Protein AF-M4NGD6-F1 (afdb_monomer)

Radius of gyration: 29.2 Å; Cα contacts (8 Å, |Δi|>4): 34; chains: 1; bounding box: 56×70×78 Å

pLDDT: mean 87.54, std 15.11, range [42.97, 98.25]

Sequence (164 aa):
MSQNLVDIDLNTDVLAAIDNALTALETGLASLIALTPDQRHELTKMGDKSEAFCRQAGHVFGDNPGLLPGNFDLAGYQRDLATLDALRPRLVRMGKLHQRGVDTEMAIGSDLMTNALEGYAVFKVAGRGQGLDDARKALSAHFARGSRTPTQPTGPAPSGPPTA

Secondary structure (DSSP, 8-state):
-----------HHHHHHHHHHHHHHHHHTTT-----HHHHHHSPP--HHHHHHHHHHHHHHHH-GGGS-TT--HHHHHHHHHHHHHHHHHHHHHHHHHHHHHHHHHHHHHHHHHHHHHHHHHHHHHTTTTT-HHHHHHHHHHHHTT--------PPPPPPPPP-

Solvent-accessible surface area (backbone atoms only — not comparable to full-atom values): 10204 Å² total; per-residue (Å²): 128,86,54,79,81,66,90,82,85,83,47,72,69,58,49,53,53,50,52,55,51,49,53,51,49,51,64,76,47,65,86,66,82,84,76,52,75,67,56,60,67,72,49,87,81,73,53,75,72,53,44,57,49,50,55,53,47,55,51,53,45,67,78,40,57,89,80,52,62,93,84,62,60,62,67,57,55,53,49,50,55,53,48,51,64,64,47,48,66,53,54,54,52,52,51,55,52,50,50,53,49,55,55,49,53,52,37,46,52,49,22,53,50,49,40,50,52,55,50,46,56,51,46,65,63,70,38,62,93,67,84,40,61,66,63,51,48,61,62,50,54,67,65,68,69,71,75,71,73,80,77,74,81,81,74,83,80,82,80,80,83,85,83,131

Mean predicted aligned error: 10.19 Å

Structure (mmCIF, N/CA/C/O backbone):
data_AF-M4NGD6-F1
#
_entry.id   AF-M4NGD6-F1
#
loop_
_atom_site.group_PDB
_atom_site.id
_atom_site.type_symbol
_atom_site.label_atom_id
_atom_site.label_alt_id
_atom_site.label_comp_id
_atom_site.label_asym_id
_atom_site.label_entity_id
_atom_site.label_seq_id
_atom_site.pdbx_PDB_ins_code
_atom_site.Cartn_x
_atom_site.Cartn_y
_atom_site.Cartn_z
_atom_site.occupancy
_atom_site.B_iso_or_equiv
_atom_site.auth_seq_id
_atom_site.auth_comp_id
_atom_site.auth_asym_id
_atom_site.auth_atom_id
_atom_site.pdbx_PDB_model_num
ATOM 1 N N . MET A 1 1 ? -32.013 -5.898 18.804 1.00 58.16 1 MET A N 1
ATOM 2 C CA . MET A 1 1 ? -31.367 -7.195 18.510 1.00 58.16 1 MET A CA 1
ATOM 3 C C . MET A 1 1 ? -29.904 -6.846 18.434 1.00 58.16 1 MET A C 1
ATOM 5 O O . MET A 1 1 ? -29.554 -6.104 17.524 1.00 58.16 1 MET A O 1
ATOM 9 N N . SER A 1 2 ? -29.100 -7.299 19.396 1.00 66.62 2 SER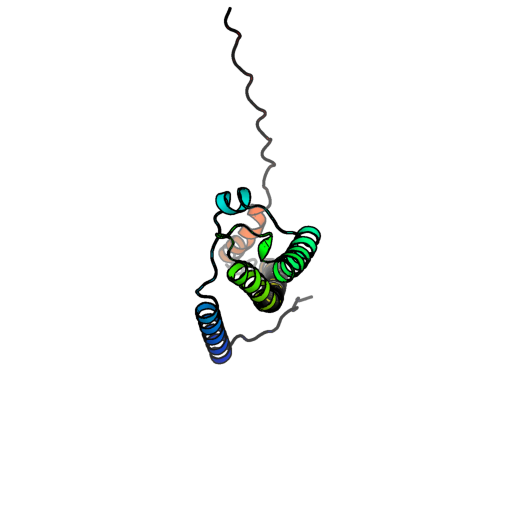 A N 1
ATOM 10 C CA . SER A 1 2 ? -27.677 -6.958 19.455 1.00 66.62 2 SER A CA 1
ATOM 11 C C . SER A 1 2 ? -26.992 -7.368 18.153 1.00 66.62 2 SER A C 1
ATOM 13 O O . SER A 1 2 ? -27.138 -8.513 17.715 1.00 66.62 2 SER A O 1
ATOM 15 N N . GLN A 1 3 ? -26.295 -6.427 17.525 1.00 80.25 3 GLN A N 1
ATOM 16 C CA . GLN A 1 3 ? -25.589 -6.658 16.270 1.00 80.25 3 GLN A CA 1
ATOM 17 C C . GLN A 1 3 ? -24.184 -7.195 16.571 1.00 80.25 3 GLN A C 1
ATOM 19 O O . GLN A 1 3 ? -23.509 -6.694 17.472 1.00 80.25 3 GLN A O 1
ATOM 24 N N . ASN A 1 4 ? -23.787 -8.244 15.851 1.00 82.31 4 ASN A N 1
ATOM 25 C CA . ASN A 1 4 ? -22.444 -8.815 15.890 1.00 82.31 4 ASN A CA 1
ATOM 26 C C . ASN A 1 4 ? -22.096 -9.381 14.503 1.00 82.31 4 ASN A C 1
ATOM 28 O O . ASN A 1 4 ? -22.473 -10.506 14.169 1.00 82.31 4 ASN A O 1
ATOM 32 N N . LEU A 1 5 ? -21.476 -8.557 13.667 1.00 77.12 5 LEU A N 1
ATOM 33 C CA . LEU A 1 5 ? -21.038 -8.858 12.309 1.00 77.12 5 LEU A CA 1
ATOM 34 C C . LEU A 1 5 ? -19.613 -9.424 12.281 1.00 77.12 5 LEU A C 1
ATOM 36 O O . LEU A 1 5 ? -19.293 -10.176 11.359 1.00 77.12 5 LEU A O 1
ATOM 40 N N . VAL A 1 6 ? -18.763 -9.069 13.252 1.00 84.44 6 VAL A N 1
ATOM 41 C CA . VAL A 1 6 ? -17.352 -9.477 13.306 1.00 84.44 6 VAL A CA 1
ATOM 42 C C . VAL A 1 6 ? -16.957 -9.957 14.701 1.00 84.44 6 VAL A C 1
ATOM 44 O O . VAL A 1 6 ? -17.055 -9.221 15.675 1.00 84.44 6 VAL A O 1
ATOM 47 N N . ASP A 1 7 ? -16.385 -11.160 14.757 1.00 83.00 7 ASP A N 1
ATOM 48 C CA . ASP A 1 7 ? -15.756 -11.733 15.950 1.00 83.00 7 ASP A CA 1
ATOM 49 C C . ASP A 1 7 ? -14.355 -12.243 15.571 1.00 83.00 7 ASP A C 1
ATOM 51 O O . ASP A 1 7 ? -14.192 -13.341 15.033 1.00 83.00 7 ASP A O 1
ATOM 55 N N . ILE A 1 8 ? -13.348 -11.375 15.717 1.00 88.00 8 ILE A N 1
ATOM 56 C CA . ILE A 1 8 ? -11.949 -11.634 15.346 1.00 88.00 8 ILE A CA 1
ATOM 57 C C . ILE A 1 8 ? -11.057 -11.322 16.545 1.00 88.00 8 ILE A C 1
ATOM 59 O O . ILE A 1 8 ? -11.123 -10.226 17.100 1.00 88.00 8 ILE A O 1
ATOM 63 N N . ASP A 1 9 ? -10.164 -12.255 16.872 1.00 87.50 9 ASP A N 1
ATOM 64 C CA . ASP A 1 9 ? -9.105 -12.062 17.861 1.00 87.50 9 ASP A CA 1
ATOM 65 C C . ASP A 1 9 ? -7.748 -11.853 17.169 1.00 87.50 9 ASP A C 1
ATOM 67 O O . ASP A 1 9 ? -7.213 -12.751 16.511 1.00 87.50 9 ASP A O 1
ATOM 71 N N . LEU A 1 10 ? -7.194 -10.647 17.310 1.00 90.44 10 LEU A N 1
ATOM 72 C CA . LEU A 1 10 ? -5.843 -10.298 16.870 1.00 90.44 10 LEU A CA 1
ATOM 73 C C . LEU A 1 10 ? -4.883 -10.407 18.057 1.00 90.44 10 LEU A C 1
ATOM 75 O O . LEU A 1 10 ? -4.456 -9.403 18.627 1.00 90.44 10 LEU A O 1
ATOM 79 N N . ASN A 1 11 ? -4.558 -11.640 18.438 1.00 94.44 11 ASN A N 1
ATOM 80 C CA . ASN A 1 11 ? -3.621 -11.890 19.527 1.00 94.44 11 ASN A CA 1
ATOM 81 C C . ASN A 1 11 ? -2.175 -11.477 19.173 1.00 94.44 11 ASN A C 1
ATOM 83 O O . ASN A 1 11 ? -1.836 -11.197 18.019 1.00 94.44 11 ASN A O 1
ATOM 87 N N . THR A 1 12 ? -1.304 -11.469 20.186 1.00 95.56 12 THR A N 1
ATOM 88 C CA . THR A 1 12 ? 0.094 -11.021 20.075 1.00 95.56 12 THR A CA 1
ATOM 89 C C . THR A 1 12 ? 0.877 -11.741 18.975 1.00 95.56 12 THR A C 1
ATOM 91 O O . THR A 1 12 ? 1.630 -11.096 18.248 1.00 95.56 12 THR A O 1
ATOM 94 N N . ASP A 1 13 ? 0.689 -13.054 18.818 1.00 95.81 13 ASP A N 1
ATOM 95 C CA . ASP A 1 13 ? 1.428 -13.849 17.829 1.00 95.81 13 ASP A CA 1
ATOM 96 C C . ASP A 1 13 ? 0.995 -13.499 16.398 1.00 95.81 13 ASP A C 1
ATOM 98 O O . ASP A 1 13 ? 1.832 -13.372 15.501 1.00 95.81 13 ASP A O 1
ATOM 102 N N . VAL A 1 14 ? -0.310 -13.291 16.185 1.00 95.25 14 VAL A N 1
ATOM 103 C CA . VAL A 1 14 ? -0.861 -12.856 14.893 1.00 95.25 14 VAL A CA 1
ATOM 104 C C . VAL A 1 14 ? -0.342 -11.468 14.527 1.00 95.25 14 VAL A C 1
ATOM 106 O O . VAL A 1 14 ? 0.105 -11.266 13.398 1.00 95.25 14 VAL A O 1
ATOM 109 N N . LEU A 1 15 ? -0.359 -10.527 15.473 1.00 97.19 15 LEU A N 1
ATOM 110 C CA . LEU A 1 15 ? 0.141 -9.168 15.253 1.00 97.19 15 LEU A CA 1
ATOM 111 C C . LEU A 1 15 ? 1.636 -9.168 14.914 1.00 97.19 15 LEU A C 1
ATOM 113 O O . LEU A 1 15 ? 2.032 -8.593 13.903 1.00 97.19 15 LEU A O 1
ATOM 117 N N . ALA A 1 16 ? 2.451 -9.909 15.668 1.00 97.81 16 ALA A N 1
ATOM 118 C CA . ALA A 1 16 ? 3.881 -10.026 15.393 1.00 97.81 16 ALA A CA 1
ATOM 119 C C . ALA A 1 16 ? 4.167 -10.637 14.008 1.00 97.81 16 ALA A C 1
ATOM 121 O O . ALA A 1 16 ? 5.084 -10.209 13.304 1.00 97.81 16 ALA A O 1
ATOM 122 N N . ALA A 1 17 ? 3.383 -11.633 13.581 1.00 97.38 17 ALA A N 1
ATOM 123 C CA . ALA A 1 17 ? 3.512 -12.214 12.247 1.00 97.38 17 ALA A CA 1
ATOM 124 C C . ALA A 1 17 ? 3.145 -11.217 11.133 1.00 97.38 17 ALA A C 1
ATOM 126 O O . ALA A 1 17 ? 3.812 -11.188 10.095 1.00 97.38 17 ALA A O 1
ATOM 127 N N . ILE A 1 18 ? 2.113 -10.393 11.346 1.00 96.81 18 ILE A N 1
ATOM 128 C CA . ILE A 1 18 ? 1.710 -9.336 10.412 1.00 96.81 18 ILE A CA 1
ATOM 129 C C . ILE A 1 18 ? 2.813 -8.282 10.293 1.00 96.81 18 ILE A C 1
ATOM 131 O O . ILE A 1 18 ? 3.219 -7.974 9.174 1.00 96.81 18 ILE A O 1
ATOM 135 N N . ASP A 1 19 ? 3.344 -7.790 11.411 1.00 98.06 19 ASP A N 1
ATOM 136 C CA . ASP A 1 19 ? 4.391 -6.763 11.415 1.00 98.06 19 ASP A CA 1
ATOM 137 C C . ASP A 1 19 ? 5.656 -7.244 10.695 1.00 98.06 19 ASP A C 1
ATOM 139 O O . ASP A 1 19 ? 6.189 -6.550 9.829 1.00 98.06 19 ASP A O 1
ATOM 143 N N . ASN A 1 20 ? 6.079 -8.487 10.942 1.00 98.25 20 ASN A N 1
ATOM 144 C CA . ASN A 1 20 ? 7.203 -9.090 10.224 1.00 98.25 20 ASN A CA 1
ATOM 145 C C . ASN A 1 20 ? 6.953 -9.176 8.708 1.00 98.25 20 ASN A C 1
ATOM 147 O O . ASN A 1 20 ? 7.859 -8.931 7.905 1.00 98.25 20 ASN A O 1
ATOM 151 N N . ALA A 1 21 ? 5.727 -9.514 8.293 1.00 97.69 21 ALA A N 1
ATOM 152 C CA . ALA A 1 21 ? 5.362 -9.550 6.880 1.00 97.69 21 ALA A CA 1
ATOM 153 C C . ALA A 1 21 ? 5.349 -8.146 6.253 1.00 97.69 21 ALA A C 1
ATOM 155 O O . ALA A 1 21 ? 5.787 -7.991 5.111 1.00 97.69 21 ALA A O 1
ATOM 156 N N . LEU A 1 22 ? 4.895 -7.128 6.989 1.00 97.69 22 LEU A N 1
ATOM 157 C CA . LEU A 1 22 ? 4.934 -5.731 6.555 1.00 97.69 22 LEU A CA 1
ATOM 158 C C . LEU A 1 22 ? 6.377 -5.250 6.377 1.00 97.69 22 LEU A C 1
ATOM 160 O O . LEU A 1 22 ? 6.712 -4.765 5.300 1.00 97.69 22 LEU A O 1
ATOM 164 N N . THR A 1 23 ? 7.262 -5.499 7.343 1.00 98.25 23 THR A N 1
ATOM 165 C CA . THR A 1 23 ? 8.690 -5.158 7.225 1.00 98.25 23 THR A CA 1
ATOM 166 C C . THR A 1 23 ? 9.352 -5.838 6.021 1.00 98.25 23 THR A C 1
ATOM 168 O O . THR A 1 23 ? 10.146 -5.225 5.299 1.00 98.25 23 THR A O 1
ATOM 171 N N . ALA A 1 24 ? 9.018 -7.104 5.753 1.00 98.00 24 ALA A N 1
ATOM 172 C CA . ALA A 1 24 ? 9.518 -7.804 4.573 1.00 98.00 24 ALA A CA 1
ATOM 173 C C . ALA A 1 24 ? 9.012 -7.171 3.261 1.00 98.00 24 ALA A C 1
ATOM 175 O O . ALA A 1 24 ? 9.779 -7.054 2.301 1.00 98.00 24 ALA A O 1
ATOM 176 N N . LEU A 1 25 ? 7.746 -6.735 3.215 1.00 97.25 25 LEU A N 1
ATOM 177 C CA . LEU A 1 25 ? 7.179 -6.025 2.064 1.00 97.25 25 LEU A CA 1
ATOM 178 C C . LEU A 1 25 ? 7.846 -4.663 1.855 1.00 97.25 25 LEU A C 1
ATOM 180 O O . LEU A 1 25 ? 8.229 -4.354 0.730 1.00 97.25 25 LEU A O 1
ATOM 184 N N . GLU A 1 26 ? 8.027 -3.881 2.917 1.00 96.69 26 GLU A N 1
ATOM 185 C CA . GLU A 1 26 ? 8.702 -2.578 2.879 1.00 96.69 26 GLU A CA 1
ATOM 186 C C . GLU A 1 26 ? 10.135 -2.711 2.360 1.00 96.69 26 GLU A C 1
ATOM 188 O O . GLU A 1 26 ? 10.549 -1.974 1.466 1.00 96.69 26 GLU A O 1
ATOM 193 N N . THR A 1 27 ? 10.863 -3.718 2.844 1.00 97.75 27 THR A N 1
ATOM 194 C CA . THR A 1 27 ? 12.227 -4.013 2.389 1.00 97.75 27 THR A CA 1
ATOM 195 C C . THR A 1 27 ? 12.249 -4.403 0.908 1.00 97.75 27 THR A C 1
ATOM 197 O O . THR A 1 27 ? 13.063 -3.895 0.138 1.00 97.75 27 THR A O 1
ATOM 200 N N . GLY A 1 28 ? 11.339 -5.285 0.480 1.00 96.06 28 GLY A N 1
ATOM 201 C CA . GLY A 1 28 ? 11.259 -5.746 -0.910 1.00 96.06 28 GLY A CA 1
ATOM 202 C C . GLY A 1 28 ? 10.785 -4.678 -1.903 1.00 96.06 28 GLY A C 1
ATOM 203 O O . GLY A 1 28 ? 11.029 -4.808 -3.101 1.00 96.06 28 GLY A O 1
ATOM 204 N N . LEU A 1 29 ? 10.118 -3.630 -1.417 1.00 95.94 29 LEU A N 1
ATOM 205 C CA . LEU A 1 29 ? 9.553 -2.541 -2.216 1.00 95.94 29 LEU A CA 1
ATOM 206 C C . LEU A 1 29 ? 10.269 -1.202 -1.989 1.00 95.94 29 LEU A C 1
ATOM 208 O O . LEU A 1 29 ? 9.770 -0.163 -2.416 1.00 95.94 29 LEU A O 1
ATOM 212 N N . ALA A 1 30 ? 11.456 -1.216 -1.377 1.00 96.19 30 ALA A N 1
ATOM 213 C CA . ALA A 1 30 ? 12.207 -0.011 -1.028 1.00 96.19 30 ALA A CA 1
ATOM 214 C C . ALA A 1 30 ? 12.570 0.883 -2.234 1.00 96.19 30 ALA A C 1
ATOM 216 O O . ALA A 1 30 ? 12.843 2.067 -2.062 1.00 96.19 30 ALA A O 1
ATOM 217 N N . SER A 1 31 ? 12.576 0.336 -3.455 1.00 95.25 31 SER A N 1
ATOM 218 C CA . SER A 1 31 ? 12.835 1.082 -4.694 1.00 95.25 31 SER A CA 1
ATOM 219 C C . SER A 1 31 ? 11.602 1.771 -5.289 1.00 95.25 31 SER A C 1
ATOM 221 O O . SER A 1 31 ? 11.733 2.489 -6.283 1.00 95.25 31 SER A O 1
ATOM 223 N N . LEU A 1 32 ? 10.405 1.558 -4.730 1.00 95.56 32 LEU A N 1
ATOM 224 C CA . LEU A 1 32 ? 9.207 2.254 -5.187 1.00 95.56 32 LEU A CA 1
ATOM 225 C C . LEU A 1 32 ? 9.295 3.749 -4.871 1.00 95.56 32 LEU A C 1
ATOM 227 O O . LEU A 1 32 ? 9.820 4.166 -3.842 1.00 95.56 32 LEU A O 1
ATOM 231 N N . ILE A 1 33 ? 8.729 4.562 -5.759 1.00 95.69 33 ILE A N 1
ATOM 232 C CA . ILE A 1 33 ? 8.734 6.019 -5.629 1.00 95.69 33 ILE A CA 1
ATOM 233 C C . ILE A 1 33 ? 7.382 6.541 -5.139 1.00 95.69 33 ILE A C 1
ATOM 235 O O . ILE A 1 33 ? 6.325 6.003 -5.477 1.00 95.69 33 ILE A O 1
ATOM 239 N N . ALA A 1 34 ? 7.415 7.644 -4.394 1.00 95.06 34 ALA A N 1
ATOM 240 C CA . ALA A 1 34 ? 6.232 8.399 -4.007 1.00 95.06 34 ALA A CA 1
ATOM 241 C C . ALA A 1 34 ? 6.150 9.685 -4.836 1.00 95.06 34 ALA A C 1
ATOM 243 O O . ALA A 1 34 ? 6.982 10.578 -4.697 1.00 95.06 34 ALA A O 1
ATOM 244 N N . LEU A 1 35 ? 5.140 9.776 -5.700 1.00 96.00 35 LEU A N 1
ATOM 245 C CA . LEU A 1 35 ? 4.895 10.974 -6.504 1.00 96.00 35 LEU A CA 1
ATOM 246 C C . LEU A 1 35 ? 4.116 12.021 -5.702 1.00 96.00 35 LEU A C 1
ATOM 248 O O . LEU A 1 35 ? 3.109 11.686 -5.067 1.00 96.00 35 LEU A O 1
ATOM 252 N N . THR A 1 36 ? 4.521 13.286 -5.791 1.00 96.12 36 THR A N 1
ATOM 253 C CA . THR A 1 36 ? 3.734 14.423 -5.290 1.00 96.12 36 THR A CA 1
ATOM 254 C C . THR A 1 36 ? 2.493 14.655 -6.164 1.00 96.12 36 THR A C 1
ATOM 256 O O . THR A 1 36 ? 2.438 14.174 -7.301 1.00 96.12 36 THR A O 1
ATOM 259 N N . PRO A 1 37 ? 1.469 15.382 -5.675 1.00 96.00 37 PRO A N 1
ATOM 260 C CA . PRO A 1 37 ? 0.327 15.760 -6.507 1.00 96.00 37 PRO A CA 1
ATOM 261 C C . PRO A 1 37 ? 0.748 16.449 -7.814 1.00 96.00 37 PRO A C 1
ATOM 263 O O . PRO A 1 37 ? 0.302 16.024 -8.878 1.00 96.00 37 PRO A O 1
ATOM 266 N N . ASP A 1 38 ? 1.669 17.414 -7.748 1.00 95.81 38 ASP A N 1
ATOM 267 C CA . ASP A 1 38 ? 2.156 18.161 -8.917 1.00 95.81 38 ASP A CA 1
ATOM 268 C C . ASP A 1 38 ? 2.871 17.248 -9.922 1.00 95.81 38 ASP A C 1
ATOM 270 O O . ASP A 1 38 ? 2.528 17.238 -11.104 1.00 95.81 38 ASP A O 1
ATOM 274 N N . GLN A 1 39 ? 3.759 16.366 -9.444 1.00 95.50 39 GLN A N 1
ATOM 275 C CA . GLN A 1 39 ? 4.420 15.372 -10.296 1.00 95.50 39 GLN A CA 1
ATOM 276 C C . GLN A 1 39 ? 3.398 14.478 -11.009 1.00 95.50 39 GLN A C 1
ATOM 278 O O . GLN A 1 39 ? 3.522 14.215 -12.202 1.00 95.50 39 GLN A O 1
ATOM 283 N N . ARG A 1 40 ? 2.336 14.031 -10.322 1.00 94.69 40 ARG A N 1
ATOM 284 C CA . ARG A 1 40 ? 1.278 13.233 -10.971 1.00 94.69 40 ARG A CA 1
ATOM 285 C C . ARG A 1 40 ? 0.538 14.016 -12.053 1.00 94.69 40 ARG A C 1
ATOM 287 O O . ARG A 1 40 ? 0.108 13.414 -13.042 1.00 94.69 40 ARG A O 1
ATOM 294 N N . HIS A 1 41 ? 0.348 15.321 -11.877 1.00 93.81 41 HIS A N 1
ATOM 295 C CA . HIS A 1 41 ? -0.306 16.162 -12.877 1.00 93.81 41 HIS A CA 1
ATOM 296 C C . HIS A 1 41 ? 0.532 16.276 -14.153 1.00 93.81 41 HIS A C 1
ATOM 298 O O . HIS A 1 41 ? -0.021 16.071 -15.234 1.00 93.81 41 HIS A O 1
ATOM 304 N N . GLU A 1 42 ? 1.840 16.486 -14.018 1.00 95.06 42 GLU A N 1
ATOM 305 C CA . GLU A 1 42 ? 2.784 16.685 -15.127 1.00 95.06 42 GLU A CA 1
ATOM 306 C C . GLU A 1 42 ? 3.074 15.415 -15.942 1.00 95.06 42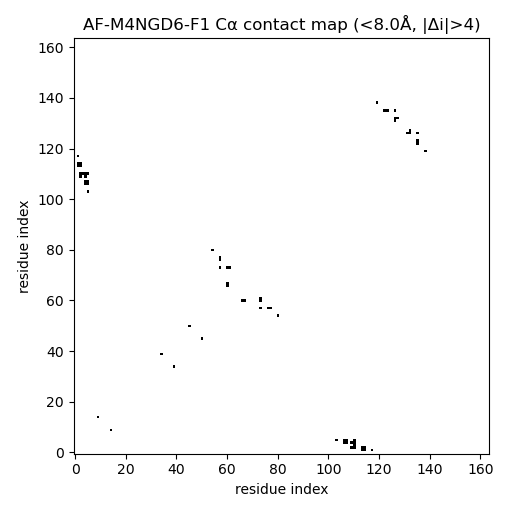 GLU A C 1
ATOM 308 O O . GLU A 1 42 ? 3.389 15.495 -17.130 1.00 95.06 42 GLU A O 1
ATOM 313 N N . LEU A 1 43 ? 2.943 14.228 -15.341 1.00 94.50 43 LEU A N 1
ATOM 314 C CA . LEU A 1 43 ? 3.226 12.974 -16.039 1.00 94.50 43 LEU A CA 1
ATOM 315 C C . LEU A 1 43 ? 2.275 12.723 -17.216 1.00 94.50 43 LEU A C 1
ATOM 317 O O . LEU A 1 43 ? 1.045 12.817 -17.089 1.00 94.50 43 LEU A O 1
ATOM 321 N N . THR A 1 44 ? 2.858 12.271 -18.332 1.00 94.62 44 THR A N 1
ATOM 322 C CA . THR A 1 44 ? 2.111 11.611 -19.408 1.00 94.62 44 THR A CA 1
ATOM 323 C C . THR A 1 44 ? 1.573 10.290 -18.874 1.00 94.62 44 THR A C 1
ATOM 325 O O . THR A 1 44 ? 2.326 9.430 -18.420 1.00 94.62 44 THR A O 1
ATOM 328 N N . LYS A 1 45 ? 0.248 10.149 -18.879 1.00 93.44 45 LYS A N 1
ATOM 329 C CA . LYS A 1 45 ? -0.438 9.040 -18.214 1.00 93.44 45 LYS A CA 1
ATOM 330 C C . LYS A 1 45 ? -0.639 7.892 -19.182 1.00 93.44 45 LYS A C 1
ATOM 332 O O . LYS A 1 45 ? -1.054 8.093 -20.320 1.00 93.44 45 LYS A O 1
ATOM 337 N N . MET A 1 46 ? -0.407 6.688 -18.680 1.00 95.56 46 MET A N 1
ATOM 338 C CA . MET A 1 46 ? -0.685 5.458 -19.397 1.00 95.56 46 MET A CA 1
ATOM 339 C C . MET A 1 46 ? -1.925 4.788 -18.795 1.00 95.56 46 MET A C 1
ATOM 341 O O . MET A 1 46 ? -1.887 4.313 -17.665 1.00 95.56 46 MET A O 1
ATOM 345 N N . GLY A 1 47 ? -3.022 4.766 -19.551 1.00 93.12 47 GLY A N 1
ATOM 346 C CA . GLY A 1 47 ? -4.153 3.860 -19.331 1.00 93.12 47 GLY A CA 1
ATOM 347 C C . GLY A 1 47 ? -4.068 2.613 -20.220 1.00 93.12 47 GLY A C 1
ATOM 348 O O . GLY A 1 47 ? -3.113 2.451 -20.984 1.00 93.12 47 GLY A O 1
ATOM 349 N N . ASP A 1 48 ? -5.098 1.769 -20.186 1.00 92.06 48 ASP A N 1
ATOM 350 C CA . ASP A 1 48 ? -5.103 0.450 -20.846 1.00 92.06 48 ASP A CA 1
ATOM 351 C C . ASP A 1 48 ? -4.774 0.505 -22.349 1.00 92.06 48 ASP A C 1
ATOM 353 O O . ASP A 1 48 ? -3.948 -0.257 -22.850 1.00 92.06 48 ASP A O 1
ATOM 357 N N . LYS A 1 49 ? -5.370 1.455 -23.086 1.00 94.50 49 LYS A N 1
ATOM 358 C CA . LYS A 1 49 ? -5.127 1.613 -24.535 1.00 94.50 49 LYS A CA 1
ATOM 359 C C . LYS A 1 49 ? -3.686 2.023 -24.843 1.00 94.50 49 LYS A C 1
ATOM 361 O O . LYS A 1 49 ? -3.064 1.478 -25.749 1.00 94.50 49 LYS A O 1
ATOM 366 N N . SER A 1 50 ? -3.161 2.990 -24.095 1.00 96.31 50 SER A N 1
ATOM 367 C CA . SER A 1 50 ? -1.780 3.458 -24.255 1.00 96.31 50 SER A CA 1
ATOM 368 C C . SER A 1 50 ? -0.761 2.410 -23.826 1.00 96.31 50 SER A C 1
ATOM 370 O O . SER A 1 50 ? 0.319 2.358 -24.394 1.00 96.31 50 SER A O 1
ATOM 372 N N . GLU A 1 51 ? -1.095 1.538 -22.877 1.00 96.88 51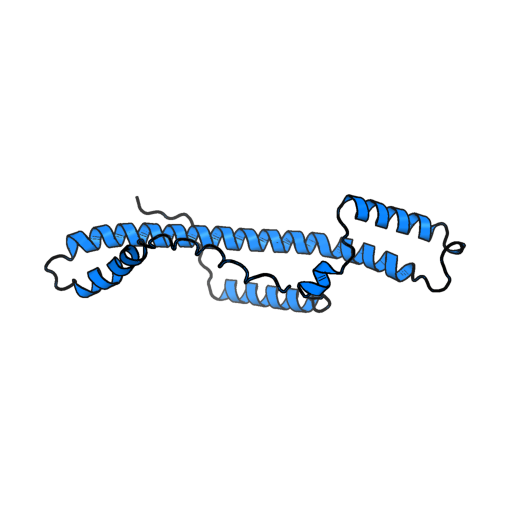 GLU A N 1
ATOM 373 C CA . GLU A 1 51 ? -0.209 0.435 -22.524 1.00 96.88 51 GLU A CA 1
ATOM 374 C C . GLU A 1 51 ? -0.094 -0.590 -23.650 1.00 96.88 51 GLU A C 1
ATOM 376 O O . GLU A 1 51 ? 1.014 -1.013 -23.977 1.00 96.88 51 GLU A O 1
ATOM 381 N N . ALA A 1 52 ? -1.216 -0.972 -24.268 1.00 97.00 52 ALA A N 1
ATOM 382 C CA . ALA A 1 52 ? -1.187 -1.858 -25.428 1.00 97.00 52 ALA A CA 1
ATOM 383 C C . ALA A 1 52 ? -0.308 -1.269 -26.547 1.00 97.00 52 ALA A C 1
ATOM 385 O O . ALA A 1 52 ? 0.499 -1.984 -27.141 1.00 97.00 52 ALA A O 1
ATOM 386 N N . PHE A 1 53 ? -0.398 0.050 -26.765 1.00 97.62 53 PHE A N 1
ATOM 387 C CA . PHE A 1 53 ? 0.507 0.773 -27.656 1.00 97.62 53 PHE A CA 1
ATOM 388 C C . PHE A 1 53 ? 1.974 0.659 -27.215 1.00 97.62 53 PHE A C 1
ATOM 390 O O . PHE A 1 53 ? 2.805 0.299 -28.040 1.00 97.62 53 PHE A O 1
ATOM 397 N N . CYS A 1 54 ? 2.302 0.904 -25.942 1.00 97.44 54 CYS A N 1
ATOM 398 C CA . CYS A 1 54 ? 3.673 0.791 -25.432 1.00 97.44 54 CYS A CA 1
ATOM 399 C C . CYS A 1 54 ? 4.263 -0.611 -25.656 1.00 97.44 54 CYS A C 1
ATOM 401 O O . CYS A 1 54 ? 5.379 -0.761 -26.144 1.00 97.44 54 CYS A O 1
ATOM 403 N N . ARG A 1 55 ? 3.498 -1.667 -25.375 1.00 97.38 55 ARG A N 1
ATOM 404 C CA . ARG A 1 55 ? 3.956 -3.046 -25.606 1.00 97.38 55 ARG A CA 1
ATOM 405 C C . ARG A 1 55 ? 4.233 -3.306 -27.081 1.00 97.38 55 ARG A C 1
ATOM 407 O O . ARG A 1 55 ? 5.301 -3.807 -27.425 1.00 97.38 55 ARG A O 1
ATOM 414 N N . GLN A 1 56 ? 3.307 -2.905 -27.952 1.00 97.56 56 GLN A N 1
ATOM 415 C CA . GLN A 1 56 ? 3.490 -3.041 -29.393 1.00 97.56 56 GLN A CA 1
ATOM 416 C C . GLN A 1 56 ? 4.696 -2.234 -29.891 1.00 97.56 56 GLN A C 1
ATOM 418 O O . GLN A 1 56 ? 5.477 -2.738 -30.694 1.00 97.56 56 GLN A O 1
ATOM 423 N N . ALA A 1 57 ? 4.874 -1.010 -29.394 1.00 96.31 57 ALA A N 1
ATOM 424 C CA . ALA A 1 57 ? 6.021 -0.171 -29.708 1.00 96.31 57 ALA A CA 1
ATOM 425 C C . ALA A 1 57 ? 7.329 -0.858 -29.293 1.00 96.31 57 ALA A C 1
ATOM 427 O O . ALA A 1 57 ? 8.237 -0.956 -30.108 1.00 96.31 57 ALA A O 1
ATOM 428 N N . GLY A 1 58 ? 7.393 -1.434 -28.088 1.00 95.75 58 GLY A N 1
ATOM 429 C CA . GLY A 1 58 ? 8.548 -2.202 -27.618 1.00 95.75 58 GLY A CA 1
ATOM 430 C C . GLY A 1 58 ? 8.930 -3.369 -28.534 1.00 95.75 58 GLY A C 1
ATOM 431 O O . GLY A 1 58 ? 10.118 -3.575 -28.781 1.00 95.75 58 GLY A O 1
ATOM 432 N N . HIS A 1 59 ? 7.947 -4.093 -29.081 1.00 96.25 59 HIS A N 1
ATOM 433 C CA . HIS A 1 59 ? 8.195 -5.144 -30.076 1.00 96.25 59 HIS A CA 1
ATOM 434 C C . HIS A 1 59 ? 8.755 -4.574 -31.383 1.00 96.25 59 HIS A C 1
ATOM 436 O O . HIS A 1 59 ? 9.807 -5.008 -31.840 1.00 96.25 59 HIS A O 1
ATOM 442 N N . VAL A 1 60 ? 8.108 -3.545 -31.939 1.00 97.06 60 VAL A N 1
ATOM 443 C CA . VAL A 1 60 ? 8.545 -2.905 -33.192 1.00 97.06 60 VAL A CA 1
ATOM 444 C C . VAL A 1 60 ? 9.952 -2.315 -33.059 1.00 97.06 60 VAL A C 1
ATOM 446 O O . VAL A 1 60 ? 10.761 -2.449 -33.975 1.00 97.06 60 VAL A O 1
ATOM 449 N N . PHE A 1 61 ? 10.261 -1.691 -31.921 1.00 95.94 61 PHE A N 1
ATOM 450 C CA . PHE A 1 61 ? 11.588 -1.158 -31.612 1.00 95.94 61 PHE A CA 1
ATOM 451 C C . PHE A 1 61 ? 12.635 -2.273 -31.517 1.00 95.94 61 PHE A C 1
ATOM 453 O O . PHE A 1 61 ? 13.744 -2.109 -32.019 1.00 95.94 61 PHE A O 1
ATOM 460 N N . GLY A 1 62 ? 12.269 -3.411 -30.917 1.00 94.06 62 GLY A N 1
ATOM 461 C CA . GLY A 1 62 ? 13.099 -4.614 -30.837 1.00 94.06 62 GLY A CA 1
ATOM 462 C C . GLY A 1 62 ? 13.451 -5.209 -32.196 1.00 94.06 62 GLY A C 1
ATOM 463 O O . GLY A 1 62 ? 14.608 -5.551 -32.425 1.00 94.06 62 GLY A O 1
ATOM 464 N N . ASP A 1 63 ? 12.477 -5.275 -33.102 1.00 96.38 63 ASP A N 1
ATOM 465 C CA . ASP A 1 63 ? 12.670 -5.819 -34.449 1.00 96.38 63 ASP A CA 1
ATOM 466 C C . ASP A 1 63 ? 13.430 -4.852 -35.374 1.00 96.38 63 ASP A C 1
ATOM 468 O O . ASP A 1 63 ? 14.053 -5.275 -36.347 1.00 96.38 63 ASP A O 1
ATOM 472 N N . ASN A 1 64 ? 13.397 -3.546 -35.077 1.00 95.00 64 ASN A N 1
ATOM 473 C CA . ASN A 1 64 ? 13.954 -2.490 -35.929 1.00 95.00 64 ASN A CA 1
ATOM 474 C C . ASN A 1 64 ? 14.908 -1.544 -35.169 1.00 95.00 64 ASN A C 1
ATOM 476 O O . ASN A 1 64 ? 14.729 -0.322 -35.221 1.00 95.00 64 ASN A O 1
ATOM 480 N N . PRO A 1 65 ? 15.957 -2.049 -34.493 1.00 89.31 65 PRO A N 1
ATOM 481 C CA . PRO A 1 65 ? 16.797 -1.223 -33.626 1.00 89.31 65 PRO A CA 1
ATOM 482 C C . PRO A 1 65 ? 17.562 -0.135 -34.396 1.00 89.31 65 PRO A C 1
ATOM 484 O O . PRO A 1 65 ? 17.824 0.931 -33.852 1.00 89.31 65 PRO A O 1
ATOM 487 N N . GLY A 1 66 ? 17.871 -0.359 -35.681 1.00 92.12 66 GLY A N 1
ATOM 488 C CA . GLY A 1 66 ? 18.565 0.616 -36.533 1.00 92.12 66 GLY A CA 1
ATOM 489 C C . GLY A 1 66 ? 17.748 1.864 -36.896 1.00 92.12 66 GLY A C 1
ATOM 490 O O . GLY A 1 66 ? 18.318 2.819 -37.416 1.00 92.12 66 GLY A O 1
ATOM 491 N N . LEU A 1 67 ? 16.434 1.872 -36.634 1.00 93.19 67 LEU A N 1
ATOM 492 C CA . LEU A 1 67 ? 15.570 3.045 -36.822 1.00 93.19 67 LEU A CA 1
ATOM 493 C C . LEU A 1 67 ? 15.489 3.928 -35.570 1.00 93.19 67 LEU A C 1
ATOM 495 O O . LEU A 1 67 ? 14.944 5.032 -35.630 1.00 93.19 67 LEU A O 1
ATOM 499 N N . LEU A 1 68 ? 16.002 3.449 -34.434 1.00 94.38 68 LEU A N 1
ATOM 500 C CA . LEU A 1 68 ? 15.993 4.192 -33.183 1.00 94.38 68 LEU A CA 1
ATOM 501 C C . LEU A 1 68 ? 17.188 5.154 -33.129 1.00 94.38 68 LEU A C 1
ATOM 503 O O . LEU A 1 68 ? 18.276 4.824 -33.609 1.00 94.38 68 LEU A O 1
ATOM 507 N N . PRO A 1 69 ? 17.025 6.339 -32.517 1.00 93.69 69 PRO A N 1
ATOM 508 C CA . PRO A 1 69 ? 18.150 7.214 -32.213 1.00 93.69 69 PRO A CA 1
ATOM 509 C C . PRO A 1 69 ? 19.221 6.478 -31.397 1.00 93.69 69 PRO A C 1
ATOM 511 O O . PRO A 1 69 ? 18.897 5.701 -30.503 1.00 93.69 69 PRO A O 1
ATOM 514 N N . GLY A 1 70 ? 20.503 6.765 -31.642 1.00 90.88 70 GLY A N 1
ATOM 515 C CA . GLY A 1 70 ? 21.610 6.068 -30.967 1.00 90.88 70 GLY A CA 1
ATOM 516 C C . GLY A 1 70 ? 21.668 6.254 -29.443 1.00 90.88 70 GLY A C 1
ATOM 517 O O . GLY A 1 70 ? 22.378 5.519 -28.767 1.00 90.88 70 GLY A O 1
ATOM 518 N N . ASN A 1 71 ? 20.929 7.220 -28.893 1.00 93.50 71 ASN A N 1
ATOM 519 C CA . ASN A 1 71 ? 20.791 7.457 -27.454 1.00 93.50 71 ASN A CA 1
ATOM 520 C C . ASN A 1 71 ? 19.528 6.822 -26.841 1.00 93.50 71 ASN A C 1
ATOM 522 O O . ASN A 1 71 ? 19.246 7.052 -25.667 1.00 93.50 71 ASN A O 1
ATOM 526 N N . PHE A 1 72 ? 18.745 6.069 -27.616 1.00 95.81 72 PHE A N 1
ATOM 527 C CA . PHE A 1 72 ? 17.543 5.413 -27.121 1.00 95.81 72 PHE A CA 1
ATOM 528 C C . PHE A 1 72 ? 17.893 4.129 -26.352 1.00 95.81 72 PHE A C 1
ATOM 530 O O . PHE A 1 72 ? 18.449 3.187 -26.917 1.00 95.81 72 PHE A O 1
ATOM 537 N N . ASP A 1 73 ? 17.528 4.067 -25.069 1.00 96.38 73 ASP A N 1
ATOM 538 C CA . ASP A 1 73 ? 17.741 2.882 -24.230 1.00 96.38 73 ASP A CA 1
ATOM 539 C C . ASP A 1 73 ? 16.605 1.859 -24.402 1.00 96.38 73 ASP A C 1
ATOM 541 O O . ASP A 1 73 ? 15.665 1.778 -23.606 1.00 96.38 73 ASP A O 1
ATOM 545 N N . LEU A 1 74 ? 16.699 1.050 -25.460 1.00 95.69 74 LEU A N 1
ATOM 546 C CA . LEU A 1 74 ? 15.746 -0.032 -25.721 1.00 95.69 74 LEU A CA 1
ATOM 547 C C . LEU A 1 74 ? 15.726 -1.079 -24.595 1.00 95.69 74 LEU A C 1
ATOM 549 O O . LEU A 1 74 ? 14.665 -1.607 -24.258 1.00 95.69 74 LEU A O 1
ATOM 553 N N . ALA A 1 75 ? 16.879 -1.360 -23.986 1.00 95.62 75 ALA A N 1
ATOM 554 C CA . ALA A 1 75 ? 16.970 -2.318 -22.891 1.00 95.62 75 ALA A CA 1
ATOM 555 C C . ALA A 1 75 ? 16.277 -1.787 -21.626 1.00 95.62 75 ALA A C 1
ATOM 557 O O . ALA A 1 75 ? 15.585 -2.537 -20.939 1.00 95.62 75 ALA A O 1
ATOM 558 N N . GLY A 1 76 ? 16.424 -0.496 -21.321 1.00 97.31 76 GLY A N 1
ATOM 559 C CA . GLY A 1 76 ? 15.672 0.201 -20.276 1.00 97.31 76 GLY A CA 1
ATOM 560 C C . GLY A 1 76 ? 14.168 0.113 -20.499 1.00 97.31 76 GLY A C 1
ATOM 561 O O . GLY A 1 76 ? 13.452 -0.369 -19.626 1.00 97.31 76 GLY A O 1
ATOM 562 N N . TYR A 1 77 ? 13.706 0.443 -21.707 1.00 96.81 77 TYR A N 1
ATOM 563 C CA . TYR A 1 77 ? 12.289 0.360 -22.068 1.00 96.81 77 TYR A CA 1
ATOM 564 C C . TYR A 1 77 ? 11.687 -1.036 -21.820 1.00 96.81 77 TYR A C 1
ATOM 566 O O . TYR A 1 77 ? 10.612 -1.181 -21.235 1.00 96.81 77 TYR A O 1
ATOM 574 N N . GLN A 1 78 ? 12.395 -2.089 -22.236 1.00 96.06 78 GLN A N 1
ATOM 575 C CA . GLN A 1 78 ? 11.958 -3.473 -22.027 1.00 96.06 78 GLN A CA 1
ATOM 576 C C . GLN A 1 78 ? 11.979 -3.873 -20.544 1.00 96.06 78 GLN A C 1
ATOM 578 O O . GLN A 1 78 ? 11.070 -4.571 -20.083 1.00 96.06 78 GLN A O 1
ATOM 583 N N . ARG A 1 79 ? 12.976 -3.410 -19.776 1.00 97.69 79 ARG A N 1
ATOM 584 C CA . ARG A 1 79 ? 13.031 -3.621 -18.321 1.00 97.69 79 ARG A CA 1
ATOM 585 C C . ARG A 1 79 ? 11.871 -2.944 -17.599 1.00 97.69 79 ARG A C 1
ATOM 587 O O . ARG A 1 79 ? 11.340 -3.540 -16.662 1.00 97.69 79 ARG A O 1
ATOM 594 N N . ASP A 1 80 ? 11.443 -1.766 -18.035 1.00 97.50 80 ASP A N 1
ATOM 595 C CA . ASP A 1 80 ? 10.309 -1.062 -17.432 1.00 97.50 80 ASP A CA 1
ATOM 596 C C . ASP A 1 80 ? 8.994 -1.817 -17.659 1.00 97.50 80 ASP A C 1
ATOM 598 O O . ASP A 1 80 ? 8.224 -2.015 -16.715 1.00 97.50 80 ASP A O 1
ATOM 602 N N . LEU A 1 81 ? 8.765 -2.333 -18.875 1.00 97.56 81 LEU A N 1
ATOM 603 C CA . LEU A 1 81 ? 7.608 -3.191 -19.162 1.00 97.56 81 LEU A CA 1
ATOM 604 C C . LEU A 1 81 ? 7.609 -4.458 -18.293 1.00 97.56 81 LEU A C 1
ATOM 606 O O . LEU A 1 81 ? 6.597 -4.781 -17.669 1.00 97.56 81 LEU A O 1
ATOM 610 N N . ALA A 1 82 ? 8.753 -5.139 -18.190 1.00 97.31 82 ALA A N 1
ATOM 611 C CA . ALA A 1 82 ? 8.889 -6.323 -17.343 1.00 97.31 82 ALA A CA 1
ATOM 612 C C . ALA A 1 82 ? 8.676 -6.003 -15.850 1.00 97.31 82 ALA A C 1
ATOM 614 O O . ALA A 1 82 ? 8.045 -6.773 -15.122 1.00 97.31 82 ALA A O 1
ATOM 615 N N . THR A 1 83 ? 9.160 -4.846 -15.392 1.00 97.44 83 THR A N 1
ATOM 616 C CA . THR A 1 83 ? 8.966 -4.368 -14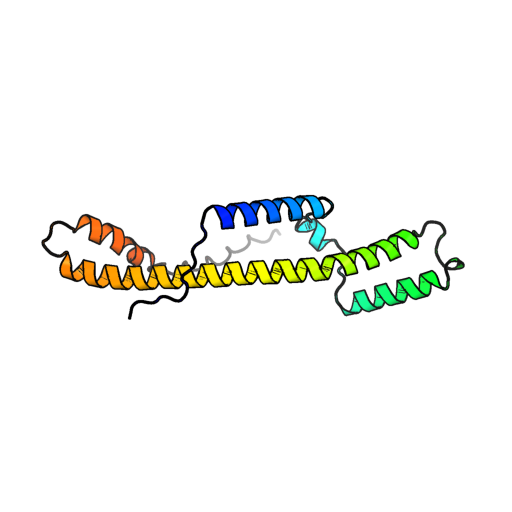.017 1.00 97.44 83 THR A CA 1
ATOM 617 C C . THR A 1 83 ? 7.491 -4.112 -13.729 1.00 97.44 83 THR A C 1
ATOM 619 O O . THR A 1 83 ? 6.980 -4.543 -12.693 1.00 97.44 83 THR A O 1
ATOM 622 N N . LEU A 1 84 ? 6.779 -3.472 -14.658 1.00 97.06 84 LEU A N 1
ATOM 623 C CA . LEU A 1 84 ? 5.344 -3.231 -14.547 1.00 97.06 84 LEU A CA 1
ATOM 624 C C . LEU A 1 84 ? 4.551 -4.542 -14.436 1.00 97.06 84 LEU A C 1
ATOM 626 O O . LEU A 1 84 ? 3.669 -4.660 -13.576 1.00 97.06 84 LEU A O 1
ATOM 630 N N . ASP A 1 85 ? 4.896 -5.535 -15.258 1.00 97.50 85 ASP A N 1
ATOM 631 C CA . ASP A 1 85 ? 4.281 -6.867 -15.242 1.00 97.50 85 ASP A CA 1
ATOM 632 C C . ASP A 1 85 ? 4.526 -7.605 -13.929 1.00 97.50 85 ASP A C 1
ATOM 634 O O . ASP A 1 85 ? 3.617 -8.229 -13.371 1.00 97.50 85 ASP A O 1
ATOM 638 N N . ALA A 1 86 ? 5.736 -7.493 -13.384 1.00 97.25 86 ALA A N 1
ATOM 639 C CA . ALA A 1 86 ? 6.055 -8.056 -12.085 1.00 97.25 86 ALA A CA 1
ATOM 640 C C . ALA A 1 86 ? 5.290 -7.346 -10.956 1.00 97.25 86 ALA A C 1
ATOM 642 O O . ALA A 1 86 ? 4.744 -8.017 -10.077 1.00 97.25 86 ALA A O 1
ATOM 643 N N . LEU A 1 87 ? 5.210 -6.014 -10.974 1.00 97.25 87 LEU A N 1
ATOM 644 C CA . LEU A 1 87 ? 4.664 -5.210 -9.880 1.00 97.25 87 LEU A CA 1
ATOM 645 C C . LEU A 1 87 ? 3.137 -5.330 -9.748 1.00 97.25 87 LEU A C 1
ATOM 647 O O . LEU A 1 87 ? 2.620 -5.507 -8.640 1.00 97.25 87 LEU A O 1
ATOM 651 N N . ARG A 1 88 ? 2.394 -5.284 -10.858 1.00 96.69 88 ARG A N 1
ATOM 652 C CA . ARG A 1 88 ? 0.919 -5.217 -10.839 1.00 96.69 88 ARG A CA 1
ATOM 653 C C . ARG A 1 88 ? 0.218 -6.313 -10.041 1.00 96.69 88 ARG A C 1
ATOM 655 O O . ARG A 1 88 ? -0.628 -5.970 -9.214 1.00 96.69 88 ARG A O 1
ATOM 662 N N . PRO A 1 89 ? 0.544 -7.609 -10.205 1.00 97.50 89 PRO A N 1
ATOM 663 C CA . PRO A 1 89 ? -0.099 -8.660 -9.423 1.00 97.50 89 PRO A CA 1
ATOM 664 C C . PRO A 1 89 ? 0.076 -8.475 -7.910 1.00 97.50 89 PRO A C 1
ATOM 666 O O . PRO A 1 89 ? -0.812 -8.841 -7.141 1.00 97.50 89 PRO A O 1
ATOM 669 N N . ARG A 1 90 ? 1.198 -7.887 -7.465 1.00 97.38 90 ARG A N 1
ATOM 670 C CA . ARG A 1 90 ? 1.449 -7.612 -6.044 1.00 97.38 90 ARG A CA 1
ATOM 671 C C . ARG A 1 90 ? 0.585 -6.453 -5.561 1.00 97.38 90 ARG A C 1
ATOM 673 O O . ARG A 1 90 ? -0.073 -6.604 -4.536 1.00 97.38 90 ARG A O 1
ATOM 680 N N . LEU A 1 91 ? 0.504 -5.362 -6.329 1.00 97.00 91 LEU A N 1
ATOM 681 C CA . LEU A 1 91 ? -0.385 -4.233 -6.020 1.00 97.00 91 LEU A CA 1
ATOM 682 C C . LEU A 1 91 ? -1.848 -4.682 -5.899 1.00 97.00 91 LEU A C 1
ATOM 684 O O . LEU A 1 91 ? -2.524 -4.321 -4.940 1.00 97.00 91 LEU A O 1
ATOM 688 N N . VAL A 1 92 ? -2.318 -5.546 -6.806 1.00 97.94 92 VAL A N 1
ATOM 689 C CA . VAL A 1 92 ? -3.678 -6.111 -6.747 1.00 97.94 92 VAL A CA 1
ATOM 690 C C . VAL A 1 92 ? -3.899 -6.923 -5.467 1.00 97.94 92 VAL A C 1
ATOM 692 O O . VAL A 1 92 ? -4.947 -6.802 -4.833 1.00 97.94 92 VAL A O 1
ATOM 695 N N . ARG A 1 93 ? -2.931 -7.755 -5.060 1.00 97.50 93 ARG A N 1
ATOM 696 C CA . ARG A 1 93 ? -3.030 -8.544 -3.819 1.00 9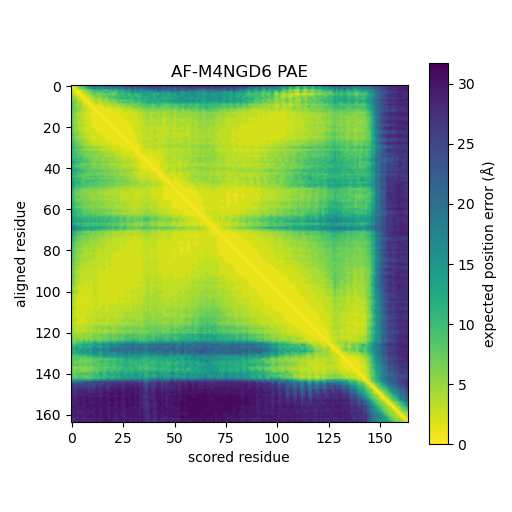7.50 93 ARG A CA 1
ATOM 697 C C . ARG A 1 93 ? -3.065 -7.657 -2.575 1.00 97.50 93 ARG A C 1
ATOM 699 O O . ARG A 1 93 ? -3.899 -7.894 -1.706 1.00 97.50 93 ARG A O 1
ATOM 706 N N . MET A 1 94 ? -2.202 -6.643 -2.512 1.00 97.19 94 MET A N 1
ATOM 707 C CA . MET A 1 94 ? -2.172 -5.688 -1.400 1.00 97.19 94 MET A CA 1
ATOM 708 C C . MET A 1 94 ? -3.469 -4.876 -1.327 1.00 97.19 94 MET A C 1
ATOM 710 O O . MET A 1 94 ? -4.048 -4.764 -0.252 1.00 97.19 94 MET A O 1
ATOM 714 N N . GLY A 1 95 ? -3.992 -4.411 -2.466 1.00 97.81 95 GLY A N 1
ATOM 715 C CA . GLY A 1 95 ? -5.273 -3.702 -2.527 1.00 97.81 95 GLY A CA 1
ATOM 716 C C . GLY A 1 95 ? -6.449 -4.542 -2.020 1.00 97.81 95 GLY A C 1
ATOM 717 O O . GLY A 1 95 ? -7.263 -4.054 -1.245 1.00 97.81 95 GLY A O 1
ATOM 718 N N . LYS A 1 96 ? -6.509 -5.833 -2.377 1.00 97.94 96 LYS A N 1
ATOM 719 C CA . LYS A 1 96 ? -7.534 -6.756 -1.851 1.00 97.94 96 LYS A CA 1
ATOM 720 C C . LYS A 1 96 ? -7.434 -6.946 -0.337 1.00 97.94 96 LYS A C 1
ATOM 722 O O . LYS A 1 96 ? -8.461 -7.014 0.332 1.00 97.94 96 LYS A O 1
ATOM 727 N N . LEU A 1 97 ? -6.217 -7.072 0.197 1.00 97.12 97 LEU A N 1
ATOM 728 C CA . LEU A 1 97 ? -6.007 -7.208 1.639 1.00 97.12 97 LEU A CA 1
ATOM 729 C C . LEU A 1 97 ? -6.423 -5.932 2.377 1.00 97.12 97 LEU A C 1
ATOM 731 O O . LEU A 1 97 ? -7.150 -6.015 3.361 1.00 97.12 97 LEU A O 1
ATOM 735 N N . HIS A 1 98 ? -6.026 -4.771 1.857 1.00 97.62 98 HIS A N 1
ATOM 736 C CA . HIS A 1 98 ? -6.418 -3.475 2.397 1.00 97.62 98 HIS A CA 1
ATOM 737 C C . HIS A 1 98 ? -7.942 -3.302 2.408 1.00 97.62 98 HIS A C 1
ATOM 739 O O . HIS A 1 98 ? -8.499 -2.974 3.450 1.00 97.62 98 HIS A O 1
ATOM 745 N N . GLN A 1 99 ? -8.622 -3.614 1.297 1.00 98.19 99 GLN A N 1
ATOM 746 C CA . GLN A 1 99 ? -10.081 -3.510 1.217 1.00 98.19 99 GLN A CA 1
ATOM 747 C C . GLN A 1 99 ? -10.778 -4.387 2.261 1.00 98.19 99 GLN A C 1
ATOM 749 O O . GLN A 1 99 ? -11.677 -3.919 2.945 1.00 98.19 99 GLN A O 1
ATOM 754 N N . ARG A 1 100 ? -10.320 -5.632 2.453 1.00 96.69 100 ARG A N 1
ATOM 755 C CA . ARG A 1 100 ? -10.858 -6.503 3.511 1.00 96.69 100 ARG A CA 1
ATOM 756 C C . ARG A 1 100 ? -10.663 -5.909 4.907 1.00 96.69 100 ARG A C 1
ATOM 758 O O . ARG A 1 100 ? -11.538 -6.072 5.752 1.00 96.69 100 ARG A O 1
ATOM 765 N N . GLY A 1 101 ? -9.532 -5.245 5.148 1.00 96.50 101 GLY A N 1
ATOM 766 C CA . GLY A 1 101 ? -9.273 -4.521 6.393 1.00 96.50 101 GLY A CA 1
ATOM 767 C C . GLY A 1 101 ? -10.277 -3.390 6.616 1.00 96.50 101 GLY A C 1
ATOM 768 O O . GLY A 1 101 ? -10.908 -3.348 7.666 1.00 96.50 101 GLY A O 1
ATOM 769 N N . VAL A 1 102 ? -10.493 -2.550 5.599 1.00 98.00 102 VAL A N 1
ATOM 770 C CA . VAL A 1 102 ? -11.477 -1.451 5.624 1.00 98.00 102 VAL A CA 1
ATOM 771 C C . VAL A 1 102 ? -12.901 -1.970 5.852 1.00 98.00 102 VAL A C 1
ATOM 773 O O . VAL A 1 102 ? -13.633 -1.428 6.678 1.00 98.00 102 VAL A O 1
ATOM 776 N N . ASP A 1 103 ? -13.294 -3.048 5.170 1.00 97.62 103 ASP A N 1
ATOM 777 C CA . ASP A 1 103 ? -14.623 -3.650 5.335 1.00 97.62 103 ASP A CA 1
ATOM 778 C C . ASP A 1 103 ? -14.820 -4.196 6.762 1.00 97.62 103 ASP A C 1
ATOM 780 O O . ASP A 1 103 ? -15.888 -4.039 7.356 1.00 97.62 103 ASP A O 1
ATOM 784 N N . THR A 1 104 ? -13.773 -4.804 7.332 1.00 96.19 104 THR A N 1
ATOM 785 C CA . THR A 1 104 ? -13.785 -5.334 8.705 1.00 96.19 104 THR A CA 1
ATOM 786 C C . THR A 1 104 ? -13.859 -4.205 9.732 1.00 96.19 104 THR A C 1
ATOM 788 O O . THR A 1 104 ? -14.649 -4.286 10.668 1.00 96.19 104 THR A O 1
ATOM 791 N N . GLU A 1 105 ? -13.092 -3.128 9.543 1.00 96.50 105 GLU A N 1
ATOM 792 C CA . GLU A 1 105 ? -13.140 -1.932 10.391 1.00 96.50 105 GLU A CA 1
ATOM 793 C C . GLU A 1 105 ? -14.543 -1.311 10.401 1.00 96.50 105 GLU A C 1
ATOM 795 O O . GLU A 1 105 ? -15.091 -1.018 11.466 1.00 96.50 105 GLU A O 1
ATOM 800 N N . MET A 1 106 ? -15.165 -1.175 9.226 1.00 97.06 106 MET A N 1
ATOM 801 C CA . MET A 1 106 ? -16.534 -0.673 9.101 1.00 97.06 106 MET A CA 1
ATOM 802 C C . MET A 1 106 ? -17.537 -1.564 9.846 1.00 97.06 106 MET A C 1
ATOM 804 O O . MET A 1 106 ? -18.421 -1.052 10.537 1.00 97.06 106 MET A O 1
ATOM 808 N N . ALA A 1 107 ? -17.408 -2.886 9.721 1.00 96.00 107 ALA A N 1
ATOM 809 C CA . ALA A 1 107 ? -18.299 -3.828 10.386 1.00 96.00 107 ALA A CA 1
ATOM 810 C C . ALA A 1 107 ? -18.137 -3.799 11.919 1.00 96.00 107 ALA A C 1
ATOM 812 O O . ALA A 1 107 ? -19.143 -3.686 12.619 1.00 96.00 107 ALA A O 1
ATOM 813 N N . ILE A 1 108 ? -16.901 -3.760 12.436 1.00 95.94 108 ILE A N 1
ATOM 814 C CA . ILE A 1 108 ? -16.624 -3.564 13.873 1.00 95.94 108 ILE A CA 1
ATOM 815 C C . ILE A 1 108 ? -17.237 -2.245 14.361 1.00 95.94 108 ILE A C 1
ATOM 817 O O . ILE A 1 108 ? -17.884 -2.200 15.406 1.00 95.94 108 ILE A O 1
ATOM 821 N N . GLY A 1 109 ? -17.078 -1.161 13.596 1.00 94.38 109 GLY A N 1
ATOM 822 C CA . GLY A 1 109 ? -17.681 0.132 13.920 1.00 94.38 109 GLY A CA 1
ATOM 823 C C . GLY A 1 109 ? -19.210 0.073 14.008 1.00 94.38 109 GLY A C 1
ATOM 824 O O . GLY A 1 109 ? -19.796 0.668 14.914 1.00 94.38 109 GLY A O 1
ATOM 825 N N . SER A 1 110 ? -19.854 -0.672 13.106 1.00 95.88 110 SER A N 1
ATOM 826 C CA . SER A 1 110 ? -21.303 -0.908 13.131 1.00 95.88 110 SER A CA 1
ATOM 827 C C . SER A 1 110 ? -21.733 -1.668 14.388 1.00 95.88 110 SER A C 1
ATOM 829 O O . SER A 1 110 ? -22.669 -1.235 15.066 1.00 95.88 110 SER A O 1
ATOM 831 N N . ASP A 1 111 ? -21.024 -2.744 14.735 1.00 94.31 111 ASP A N 1
ATOM 832 C CA . ASP A 1 111 ? -21.303 -3.547 15.930 1.00 94.31 111 ASP A CA 1
ATOM 833 C C . ASP A 1 111 ? -21.185 -2.706 17.202 1.00 94.31 111 ASP A C 1
ATOM 835 O O . ASP A 1 111 ? -22.109 -2.657 18.021 1.00 94.31 111 ASP A O 1
ATOM 839 N N . LEU A 1 112 ? -20.075 -1.974 17.341 1.00 94.62 112 LEU A N 1
ATOM 840 C CA . LEU A 1 112 ? -19.830 -1.086 18.476 1.00 94.62 112 LEU A CA 1
ATOM 841 C C . LEU A 1 112 ? -20.922 -0.023 18.599 1.00 94.62 112 LEU A C 1
ATOM 843 O O . LEU A 1 112 ? -21.453 0.194 19.690 1.00 94.62 112 LEU A O 1
ATOM 847 N N . MET A 1 113 ? -21.278 0.628 17.491 1.00 93.81 113 MET A N 1
ATOM 848 C CA . MET A 1 113 ? -22.251 1.714 17.505 1.00 93.81 113 MET A CA 1
ATOM 849 C C . MET A 1 113 ? -23.658 1.213 17.839 1.00 93.81 113 MET A C 1
ATOM 851 O O . MET A 1 113 ? -24.336 1.795 18.688 1.00 93.81 113 MET A O 1
ATOM 855 N N . THR A 1 114 ? -24.092 0.113 17.222 1.00 94.06 114 THR A N 1
ATOM 856 C CA . THR A 1 114 ? -25.409 -0.475 17.487 1.00 94.06 114 THR A CA 1
ATOM 857 C C . THR A 1 114 ? -25.528 -0.911 18.945 1.00 94.06 114 THR A C 1
ATOM 859 O O . THR A 1 114 ? -26.480 -0.526 19.629 1.00 94.06 114 THR A O 1
ATOM 862 N N . ASN A 1 115 ? -24.528 -1.631 19.459 1.00 92.38 115 ASN A N 1
ATOM 863 C CA . ASN A 1 115 ? -24.540 -2.120 20.836 1.00 92.38 115 ASN A CA 1
ATOM 864 C C . ASN A 1 115 ? -24.448 -0.970 21.855 1.00 92.38 115 ASN A C 1
ATOM 866 O O . ASN A 1 115 ? -25.135 -0.997 22.878 1.00 92.38 115 ASN A O 1
ATOM 870 N N . ALA A 1 116 ? -23.676 0.085 21.569 1.00 92.62 116 ALA A N 1
ATOM 871 C CA . ALA A 1 116 ? -23.614 1.276 22.417 1.00 92.62 116 ALA A CA 1
ATOM 872 C C . ALA A 1 116 ? -24.954 2.030 22.473 1.00 92.62 116 ALA A C 1
ATOM 874 O O . ALA A 1 116 ? -25.350 2.497 23.544 1.00 92.62 116 ALA A O 1
ATOM 875 N N . LEU A 1 117 ? -25.676 2.139 21.352 1.00 92.56 117 LEU A N 1
ATOM 876 C CA . LEU A 1 117 ? -26.998 2.770 21.309 1.00 92.56 117 LEU A CA 1
ATOM 877 C C . LEU A 1 117 ? -28.051 1.959 22.073 1.00 92.56 117 LEU A C 1
ATOM 879 O O . LEU A 1 117 ? -28.809 2.540 22.856 1.00 92.56 117 LEU A O 1
ATOM 883 N N . GLU A 1 118 ? -28.089 0.636 21.884 1.00 90.31 118 GLU A N 1
ATOM 884 C CA . GLU A 1 118 ? -28.986 -0.252 22.637 1.00 90.31 118 GLU A CA 1
ATOM 885 C C . GLU A 1 118 ? -28.673 -0.194 24.141 1.00 90.31 118 GLU A C 1
ATOM 887 O O . GLU A 1 118 ? -29.570 0.033 24.960 1.00 90.31 118 GLU A O 1
ATOM 892 N N . GLY A 1 119 ? -27.391 -0.293 24.507 1.00 88.94 119 GLY A N 1
ATOM 893 C CA . GLY A 1 119 ? -26.929 -0.178 25.889 1.00 88.94 119 GLY A CA 1
ATOM 894 C C . GLY A 1 119 ? -27.286 1.170 26.514 1.00 88.94 119 GLY A C 1
ATOM 895 O O . GLY A 1 119 ? -27.810 1.218 27.628 1.00 88.94 119 GLY A O 1
ATOM 896 N N . TYR A 1 120 ? -27.098 2.273 25.784 1.00 90.38 120 TYR A N 1
ATOM 897 C CA . TYR A 1 120 ? -27.511 3.599 26.239 1.00 90.38 120 TYR A CA 1
ATOM 898 C C . TYR A 1 120 ? -29.027 3.700 26.437 1.00 90.38 120 TYR A C 1
ATOM 900 O O . TYR A 1 120 ? -29.466 4.313 27.410 1.00 90.38 120 TYR A O 1
ATOM 908 N N . ALA A 1 121 ? -29.841 3.116 25.554 1.00 88.88 121 ALA A N 1
ATOM 909 C CA . ALA A 1 121 ? -31.296 3.142 25.689 1.00 88.88 121 ALA A CA 1
ATOM 910 C C . ALA A 1 121 ? -31.754 2.461 26.988 1.00 88.88 121 ALA A C 1
ATOM 912 O O . ALA A 1 121 ? -32.552 3.037 27.732 1.00 88.88 121 ALA A O 1
ATOM 913 N N . VAL A 1 122 ? -31.187 1.291 27.304 1.00 87.69 122 VAL A N 1
ATOM 914 C CA . VAL A 1 122 ? -31.431 0.585 28.571 1.00 87.69 122 VAL A CA 1
ATOM 915 C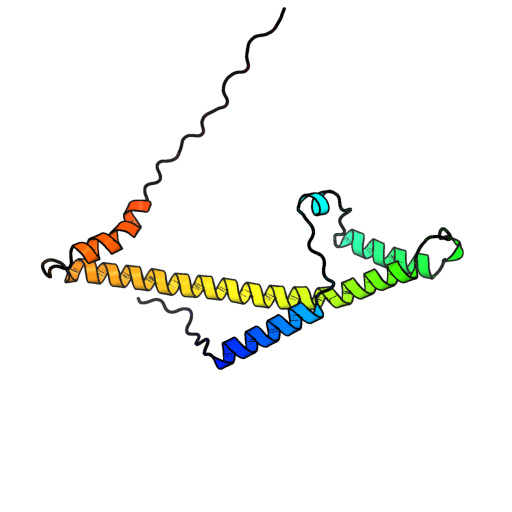 C . VAL A 1 122 ? -30.925 1.412 29.754 1.00 87.69 122 VAL A C 1
ATOM 917 O O . VAL A 1 122 ? -31.678 1.680 30.692 1.00 87.69 122 VAL A O 1
ATOM 920 N N . PHE A 1 123 ? -29.681 1.893 29.687 1.00 87.56 123 PHE A N 1
ATOM 921 C CA . PHE A 1 123 ? -29.046 2.687 30.741 1.00 87.56 123 PHE A CA 1
ATOM 922 C C . PHE A 1 123 ? -29.821 3.975 31.058 1.00 87.56 123 PHE A C 1
ATOM 924 O O . PHE A 1 123 ? -30.003 4.337 32.219 1.00 87.56 123 PHE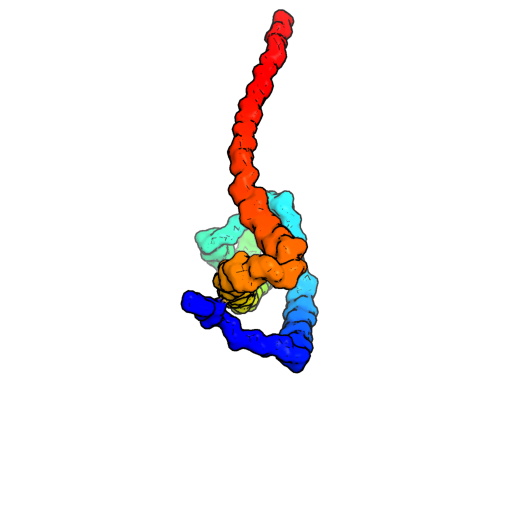 A O 1
ATOM 931 N N . LYS A 1 124 ? -30.349 4.652 30.034 1.00 85.00 124 LYS A N 1
ATOM 932 C CA . LYS A 1 124 ? -31.159 5.871 30.165 1.00 85.00 124 LYS A CA 1
ATOM 933 C C . LYS A 1 124 ? -32.464 5.635 30.929 1.00 85.00 124 LYS A C 1
ATOM 935 O O . LYS A 1 124 ? -32.954 6.566 31.574 1.00 85.00 124 LYS A O 1
ATOM 940 N N . VAL A 1 125 ? -33.052 4.444 30.815 1.00 85.69 125 VAL A N 1
ATOM 941 C CA . VAL A 1 125 ? -34.290 4.077 31.517 1.00 85.69 125 VAL A CA 1
ATOM 942 C C . VAL A 1 125 ? -33.974 3.589 32.929 1.00 85.69 125 VAL A C 1
ATOM 944 O O . VAL A 1 125 ? -34.547 4.109 33.884 1.00 85.69 125 VAL A O 1
ATOM 947 N N . ALA A 1 126 ? -33.034 2.652 33.067 1.00 83.00 126 ALA A N 1
ATOM 948 C CA . ALA A 1 126 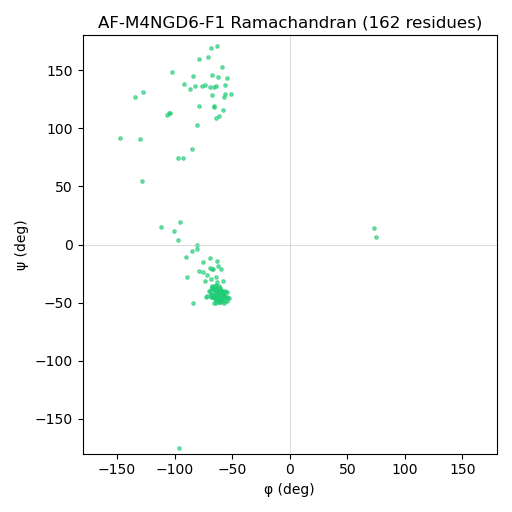? -32.708 2.006 34.338 1.00 83.00 126 ALA A CA 1
ATOM 949 C C . ALA A 1 126 ? -31.925 2.905 35.313 1.00 83.00 126 ALA A C 1
ATOM 951 O O . ALA A 1 126 ? -32.102 2.799 36.521 1.00 83.00 126 ALA A O 1
ATOM 952 N N . GLY A 1 127 ? -31.089 3.819 34.810 1.00 74.31 127 GLY A N 1
ATOM 953 C CA . GLY A 1 127 ? -30.224 4.670 35.635 1.00 74.31 127 GLY A CA 1
ATOM 954 C C . GLY A 1 127 ? -30.911 5.891 36.262 1.00 74.31 127 GLY A C 1
ATOM 955 O O . GLY A 1 127 ? -30.259 6.672 36.959 1.00 74.31 127 GLY A O 1
ATOM 956 N N . ARG A 1 128 ? -32.216 6.099 36.026 1.00 75.06 128 ARG A N 1
ATOM 957 C CA . ARG A 1 128 ? -32.962 7.214 36.633 1.00 75.06 128 ARG A CA 1
ATOM 958 C C . ARG A 1 128 ? -33.081 7.019 38.142 1.00 75.06 128 ARG A C 1
ATOM 960 O O . ARG A 1 128 ? -33.535 5.978 38.599 1.00 75.06 128 ARG A O 1
ATOM 967 N N . GLY A 1 129 ? -32.712 8.043 38.908 1.00 73.31 129 GLY A N 1
ATOM 968 C CA . GLY A 1 129 ? -32.786 8.005 40.372 1.00 73.31 129 GLY A CA 1
ATOM 969 C C . GLY A 1 129 ? -31.693 7.167 41.046 1.00 73.31 129 GLY A C 1
ATOM 970 O O . GLY A 1 129 ? -31.730 7.018 42.261 1.00 73.31 129 GLY A O 1
ATOM 971 N N . GLN A 1 130 ? -30.709 6.659 40.292 1.00 81.62 130 GLN A N 1
ATOM 972 C CA . GLN A 1 130 ? -29.577 5.881 40.821 1.00 81.62 130 GLN A CA 1
ATOM 973 C C . GLN A 1 130 ? -28.279 6.701 40.975 1.00 81.62 130 GLN A C 1
ATOM 975 O O . GLN A 1 130 ? -27.209 6.131 41.151 1.00 81.62 130 GLN A O 1
ATOM 980 N N . GLY A 1 131 ? -28.335 8.035 40.867 1.00 81.31 131 GLY A N 1
ATOM 981 C CA . GLY A 1 131 ? -27.139 8.894 40.930 1.00 81.31 131 GLY A CA 1
ATOM 982 C C . GLY A 1 131 ? -26.240 8.837 39.685 1.00 81.31 131 GLY A C 1
ATOM 983 O O . GLY A 1 131 ? -25.111 9.309 39.718 1.00 81.31 131 GLY A O 1
ATOM 984 N N . LEU A 1 132 ? -26.732 8.282 38.571 1.00 83.69 132 LEU A N 1
ATOM 985 C CA . LEU A 1 132 ? -25.983 8.088 37.320 1.00 83.69 132 LEU A CA 1
ATOM 986 C C . LEU A 1 132 ? -26.188 9.223 36.297 1.00 83.69 132 LEU A C 1
ATOM 988 O O . LEU A 1 132 ? -25.952 9.048 35.098 1.00 83.69 132 LEU A O 1
ATOM 992 N N . ASP A 1 133 ? -26.654 10.391 36.741 1.00 83.38 133 ASP A N 1
ATOM 993 C CA . ASP A 1 133 ? -27.029 11.491 35.848 1.00 83.38 133 ASP A CA 1
ATOM 994 C C . ASP A 1 133 ? -25.845 12.072 35.066 1.00 83.38 133 ASP A C 1
ATOM 996 O O . ASP A 1 133 ? -26.000 12.378 33.880 1.00 83.38 133 ASP A O 1
ATOM 1000 N N . ASP A 1 134 ? -24.656 12.139 35.668 1.00 85.50 134 ASP A N 1
ATOM 1001 C CA . ASP A 1 134 ? -23.445 12.605 34.984 1.00 85.50 134 ASP A CA 1
ATOM 1002 C C . ASP A 1 134 ? -22.989 11.625 33.896 1.00 85.50 134 ASP A C 1
ATOM 1004 O O . ASP A 1 134 ? -22.698 12.036 32.770 1.00 85.50 134 ASP A O 1
ATOM 1008 N N . ALA A 1 135 ? -23.027 10.317 34.176 1.00 84.75 135 ALA A N 1
ATOM 1009 C CA . ALA A 1 135 ? -22.738 9.277 33.187 1.00 84.75 135 ALA A CA 1
ATOM 1010 C C . ALA A 1 135 ? -23.751 9.308 32.026 1.00 84.75 135 ALA A C 1
ATOM 1012 O O . ALA A 1 135 ? -23.384 9.232 30.850 1.00 84.75 135 ALA A O 1
ATOM 1013 N N . ARG A 1 136 ? -25.038 9.512 32.334 1.00 83.56 136 ARG A N 1
ATOM 1014 C CA . ARG A 1 136 ? -26.099 9.670 31.328 1.00 83.56 136 ARG A CA 1
ATOM 1015 C C . ARG A 1 136 ? -25.887 10.918 30.473 1.00 83.56 136 ARG A C 1
ATOM 1017 O O . ARG A 1 136 ? -26.115 10.868 29.262 1.00 83.56 136 ARG A O 1
ATOM 1024 N N . LYS A 1 137 ? -25.464 12.028 31.086 1.00 84.69 137 LYS A N 1
ATOM 1025 C CA . LYS A 1 137 ? -25.160 13.284 30.394 1.00 84.69 137 LYS A CA 1
ATOM 1026 C C . LYS A 1 137 ? -23.968 13.114 29.455 1.00 84.69 137 LYS A C 1
ATOM 1028 O O . LYS A 1 137 ? -24.078 13.506 28.293 1.00 84.69 137 LYS A O 1
ATOM 1033 N N . ALA A 1 138 ? -22.897 12.467 29.915 1.00 86.81 138 ALA A N 1
ATOM 1034 C CA . ALA A 1 138 ? -21.710 12.177 29.115 1.00 86.81 138 ALA A CA 1
ATOM 1035 C C . ALA A 1 138 ? -22.052 11.382 27.843 1.00 86.81 138 ALA A C 1
ATOM 1037 O O . ALA A 1 138 ? -21.703 11.808 26.744 1.00 86.81 138 ALA A O 1
ATOM 1038 N N . LEU A 1 139 ? -22.827 10.298 27.965 1.00 87.88 139 LEU A N 1
ATOM 1039 C CA . LEU A 1 139 ? -23.262 9.507 26.805 1.00 87.88 139 LEU A CA 1
ATOM 1040 C C . LEU A 1 139 ? -24.244 10.277 25.901 1.00 87.88 139 LEU A C 1
ATOM 1042 O O . LEU A 1 139 ? -24.179 10.180 24.677 1.00 87.88 139 LEU A O 1
ATOM 1046 N N . SER A 1 140 ? -25.123 11.109 26.475 1.00 84.62 140 SER A N 1
ATOM 1047 C CA . SER A 1 140 ? -26.088 11.901 25.695 1.00 84.62 140 SER A CA 1
ATOM 1048 C C . SER A 1 140 ? -25.452 12.983 24.813 1.00 84.62 140 SER A C 1
ATOM 1050 O O . SER A 1 140 ? -26.061 13.404 23.828 1.00 84.62 140 SER A O 1
ATOM 1052 N N . ALA A 1 141 ? -24.219 13.406 25.120 1.00 86.88 141 ALA A N 1
ATOM 1053 C CA . ALA A 1 141 ? -23.481 14.401 24.340 1.00 86.88 141 ALA A CA 1
ATOM 1054 C C . ALA A 1 141 ? -23.203 13.947 22.893 1.00 86.88 141 ALA A C 1
ATOM 1056 O O . ALA A 1 141 ? -22.943 14.782 22.023 1.00 86.88 141 ALA A O 1
ATOM 1057 N N . HIS A 1 142 ? -23.291 12.641 22.614 1.00 82.50 142 HIS A N 1
ATOM 1058 C CA . HIS A 1 142 ? -23.294 12.104 21.255 1.00 82.50 142 HIS A CA 1
ATOM 1059 C C . HIS A 1 142 ? -24.420 12.718 20.398 1.00 82.50 142 HIS A C 1
ATOM 1061 O O . HIS A 1 142 ? -24.174 13.176 19.285 1.00 82.50 142 HIS A O 1
ATOM 1067 N N . PHE A 1 143 ? -25.640 12.822 20.935 1.00 83.06 143 PHE A N 1
ATOM 1068 C CA . PHE A 1 143 ? -26.815 13.298 20.191 1.00 83.06 143 PHE A CA 1
ATOM 1069 C C . PHE A 1 143 ? -26.877 14.825 20.052 1.00 83.06 143 PHE A C 1
ATOM 1071 O O . PHE A 1 143 ? -27.489 15.336 19.117 1.00 83.06 143 PHE A O 1
ATOM 1078 N N . ALA A 1 144 ? -26.211 15.567 20.942 1.00 75.12 144 ALA A N 1
ATOM 1079 C CA . ALA A 1 144 ? -26.172 17.031 20.902 1.00 75.12 144 ALA A CA 1
ATOM 1080 C C . ALA A 1 144 ? -25.398 17.588 19.688 1.00 75.12 144 ALA A C 1
ATOM 1082 O O . ALA A 1 144 ? -25.624 18.722 19.278 1.00 75.12 144 ALA A O 1
ATOM 1083 N N . ARG A 1 145 ? -24.512 16.790 19.077 1.00 60.84 145 ARG A N 1
ATOM 1084 C CA . ARG A 1 145 ? -23.739 17.177 17.881 1.00 60.84 145 ARG A CA 1
ATOM 1085 C C . ARG A 1 145 ? -24.513 17.059 16.559 1.00 60.84 145 ARG A C 1
ATOM 1087 O O . ARG A 1 145 ? -23.990 17.467 15.526 1.00 60.84 145 ARG A O 1
ATOM 1094 N N . GLY A 1 146 ? -25.749 16.551 16.583 1.00 52.56 146 GLY A N 1
ATOM 1095 C CA . GLY A 1 146 ? -26.586 16.353 15.392 1.00 52.56 146 GLY A CA 1
ATOM 1096 C C . GLY A 1 146 ? -27.221 17.620 14.803 1.00 52.56 146 GLY A C 1
ATOM 1097 O O . GLY A 1 146 ? -27.663 17.587 13.658 1.00 52.56 146 GLY A O 1
ATOM 1098 N N . SER A 1 147 ? -27.249 18.753 15.516 1.00 49.19 147 SER A N 1
ATOM 1099 C CA . SER A 1 147 ? -27.756 20.017 14.963 1.00 49.19 147 SER A CA 1
ATOM 1100 C C . SER A 1 147 ? -26.623 20.849 14.354 1.00 49.19 147 SER A C 1
ATOM 1102 O O . SER A 1 147 ? -26.192 21.854 14.923 1.00 49.19 147 SER A O 1
ATOM 1104 N N . ARG A 1 148 ? -26.126 20.460 13.177 1.00 48.19 148 ARG A N 1
ATOM 1105 C CA . ARG A 1 148 ? -25.466 21.441 12.304 1.00 48.19 148 ARG A CA 1
ATOM 1106 C C . ARG A 1 148 ? -26.561 22.206 11.572 1.00 48.19 148 ARG A C 1
ATOM 1108 O O . ARG A 1 148 ? -27.147 21.696 10.623 1.00 48.19 148 ARG A O 1
ATOM 1115 N N . THR A 1 149 ? -26.836 23.426 12.024 1.00 45.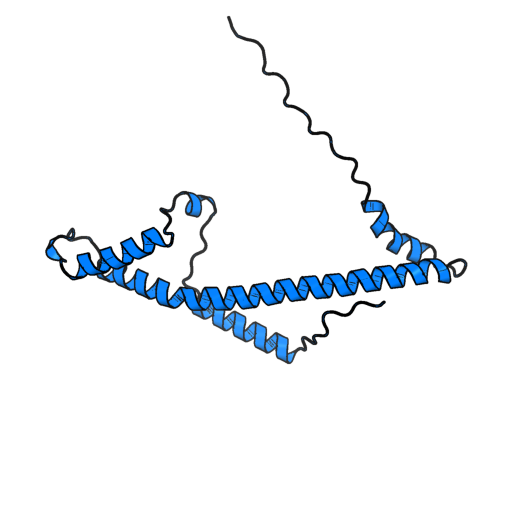97 149 THR A N 1
ATOM 1116 C CA . THR A 1 149 ? -27.519 24.434 11.206 1.00 45.97 149 THR A CA 1
ATOM 1117 C C . THR A 1 149 ? -26.777 24.530 9.868 1.00 45.97 149 THR A C 1
ATOM 1119 O O . THR A 1 149 ? -25.548 24.647 9.891 1.00 45.97 149 THR A O 1
ATOM 1122 N N . PRO A 1 150 ? -27.456 24.457 8.710 1.00 46.03 150 PRO A N 1
ATOM 1123 C CA . PRO A 1 150 ? -26.801 24.639 7.423 1.00 46.03 150 PRO A CA 1
ATOM 1124 C C . PRO A 1 150 ? -26.132 26.014 7.394 1.00 46.03 150 PRO A C 1
ATOM 1126 O O . PRO A 1 150 ? -26.806 27.039 7.484 1.00 46.03 150 PRO A O 1
ATOM 1129 N N . THR A 1 151 ? -24.804 26.046 7.297 1.00 44.09 151 THR A N 1
ATOM 1130 C CA . THR A 1 151 ? -24.080 27.278 6.990 1.00 44.09 151 THR A CA 1
ATOM 1131 C C . THR A 1 151 ? -24.499 27.693 5.584 1.00 44.09 151 THR A C 1
ATOM 1133 O O . THR A 1 151 ? -24.174 27.016 4.609 1.00 44.09 151 THR A O 1
ATOM 1136 N N . GLN A 1 152 ? -25.275 28.771 5.487 1.00 42.97 152 GLN A N 1
ATOM 1137 C CA . GLN A 1 152 ? -25.607 29.408 4.219 1.00 42.97 152 GLN A CA 1
ATOM 1138 C C . GLN A 1 152 ? -24.291 29.774 3.506 1.00 42.97 152 GLN A C 1
ATOM 1140 O O . GLN A 1 152 ? -23.427 30.386 4.141 1.00 42.97 152 GLN A O 1
ATOM 1145 N N . PRO A 1 153 ? -24.095 29.412 2.226 1.00 45.66 153 PRO A N 1
ATOM 1146 C CA . PRO A 1 153 ? -22.927 29.859 1.487 1.00 45.66 153 PRO A CA 1
ATOM 1147 C C . PRO A 1 153 ? -23.016 31.376 1.325 1.00 45.66 153 PRO A C 1
ATOM 1149 O O . PRO A 1 153 ? -23.954 31.893 0.717 1.00 45.66 153 PRO A O 1
ATOM 1152 N N . THR A 1 154 ? -22.042 32.093 1.878 1.00 44.22 154 THR A N 1
ATOM 1153 C CA . THR A 1 154 ? -21.828 33.510 1.592 1.00 44.22 154 THR A CA 1
ATOM 1154 C C . THR A 1 154 ? -21.523 33.653 0.106 1.00 44.22 154 THR A C 1
ATOM 1156 O O . THR A 1 154 ? -20.481 33.190 -0.362 1.00 44.22 154 THR A O 1
ATOM 1159 N N . GLY A 1 155 ? -22.456 34.248 -0.637 1.00 49.38 155 GLY A N 1
ATOM 1160 C CA . GLY A 1 155 ? -22.259 34.615 -2.035 1.00 49.38 155 GLY A CA 1
ATOM 1161 C C . GLY A 1 155 ? -21.076 35.581 -2.204 1.00 49.38 155 GLY A C 1
ATOM 1162 O O . GLY A 1 155 ? -20.745 36.314 -1.267 1.00 49.38 155 GLY A O 1
ATOM 1163 N N . PRO A 1 156 ? -20.414 35.579 -3.373 1.00 54.66 156 PRO A N 1
ATOM 1164 C CA . PRO A 1 156 ? -19.237 36.404 -3.606 1.00 54.66 156 PRO A CA 1
ATOM 1165 C C . PRO A 1 156 ? -19.596 37.896 -3.591 1.00 54.66 156 PRO A C 1
ATOM 1167 O O . PRO A 1 156 ? -20.591 38.320 -4.182 1.00 54.66 156 PRO A O 1
ATOM 1170 N N . ALA A 1 157 ? -18.768 38.682 -2.900 1.00 52.38 157 ALA A N 1
ATOM 1171 C CA . ALA A 1 157 ? -18.872 40.135 -2.831 1.00 52.38 157 ALA A CA 1
ATOM 1172 C C . ALA A 1 157 ? -18.698 40.778 -4.226 1.00 52.38 157 ALA A C 1
ATOM 1174 O O . ALA A 1 157 ? -17.893 40.289 -5.024 1.00 52.38 157 ALA A O 1
ATOM 1175 N N . PRO A 1 158 ? -19.423 41.869 -4.534 1.00 51.31 158 PRO A N 1
ATOM 1176 C CA . PRO A 1 158 ? -19.365 42.521 -5.836 1.00 51.31 158 PRO A CA 1
ATOM 1177 C C . PRO A 1 158 ? -18.015 43.212 -6.075 1.00 51.31 158 PRO A C 1
ATOM 1179 O O . PRO A 1 158 ? -17.482 43.914 -5.216 1.00 51.31 158 PRO A O 1
ATOM 1182 N N . SER A 1 159 ? -17.492 43.003 -7.283 1.00 53.72 159 SER A N 1
ATOM 1183 C CA . SER A 1 159 ? -16.312 43.645 -7.861 1.00 53.72 159 SER A CA 1
ATOM 1184 C C . SER A 1 159 ? -16.432 45.173 -7.871 1.00 53.72 159 SER A C 1
ATOM 1186 O O . SER A 1 159 ? -17.483 45.712 -8.218 1.00 53.72 159 SER A O 1
ATOM 1188 N N . GLY A 1 160 ? -15.338 45.850 -7.505 1.00 52.91 160 GLY A N 1
ATOM 1189 C CA . GLY A 1 160 ? -15.217 47.309 -7.442 1.00 52.91 160 GLY A CA 1
ATOM 1190 C C . GLY A 1 160 ? -15.383 48.038 -8.789 1.00 52.91 160 GLY A C 1
ATOM 1191 O O . GLY A 1 160 ? -15.466 47.400 -9.839 1.00 52.91 160 GLY A O 1
ATOM 1192 N N . PRO A 1 161 ? -15.470 49.381 -8.754 1.00 60.00 161 PRO A N 1
ATOM 1193 C CA . PRO A 1 161 ? -15.979 50.193 -9.857 1.00 60.00 161 PRO A CA 1
ATOM 1194 C C . PRO A 1 161 ? -14.956 50.402 -10.991 1.00 60.00 161 PRO A C 1
ATOM 1196 O O . PRO A 1 161 ? -13.752 50.268 -10.763 1.00 60.00 161 PRO A O 1
ATOM 1199 N N . PRO A 1 162 ? -15.422 50.749 -12.208 1.00 55.31 162 PRO A N 1
ATOM 1200 C CA . PRO A 1 162 ? -14.571 50.904 -13.382 1.00 55.31 162 PRO A CA 1
ATOM 1201 C C . PRO A 1 162 ? -13.790 52.223 -13.346 1.00 55.31 162 PRO A C 1
ATOM 1203 O O . PRO A 1 162 ? -14.338 53.282 -13.036 1.00 55.31 162 PRO A O 1
ATOM 1206 N N . THR A 1 163 ? -12.510 52.153 -13.697 1.00 58.56 163 THR A N 1
ATOM 1207 C CA . THR A 1 163 ? -11.668 53.317 -13.988 1.00 58.56 163 THR A CA 1
ATOM 1208 C C . THR A 1 163 ? -12.049 53.907 -15.348 1.00 58.56 163 THR A C 1
ATOM 1210 O O . THR A 1 163 ? -12.303 53.158 -16.294 1.00 58.56 163 THR A O 1
ATOM 1213 N N . ALA A 1 164 ? -12.115 55.238 -15.401 1.00 55.31 164 ALA A N 1
ATOM 1214 C CA . ALA A 1 164 ? -12.341 56.045 -16.601 1.00 55.31 164 ALA A CA 1
ATOM 1215 C C . ALA A 1 164 ? -11.137 56.047 -17.554 1.00 55.31 164 ALA A C 1
ATOM 1217 O O . ALA A 1 164 ? -10.002 55.832 -17.065 1.00 55.31 164 ALA A O 1
#

Foldseek 3Di:
DQDDPDDDDCDPVNVVVVVVVVVVVCVVCVPDDDDDPVRVVPDDDDDPVVVVVLVVVLVVCVVCVVVDDPPDDSVVSVVVNVVCVVVVVVVVVVVVVVVVVVVNVVSVVVNVVRNLVVVLVVCVVVVPPVPCVVVNVVSCVVVVVPDPDPDDPDDDDDDDDDDD

Organism: NCBI:txid666685